Protein AF-B5X5G8-F1 (afdb_monomer)

InterPro domains:
  IPR010357 Thioredoxin domain-containing protein 17-like domain [PF06110] (9-99)
  IPR036249 Thioredoxin-like superfamily [SSF52833] (3-99)
  IPR045108 Thioredoxin domain-containing protein 17-like [PTHR12452] (6-99)

Radius of gyration: 13.27 Å; Cα contacts (8 Å, |Δi|>4): 166; chains: 1; bounding box: 35×26×32 Å

Nearest PDB structures (foldseek):
  1wou-assembly1_A  TM=9.644E-01  e=1.935E-13  Homo sapiens
  1v9w-assembly1_A  TM=9.413E-01  e=5.857E-13  Mus musculus
  7xq3-assembly1_D  TM=9.696E-01  e=2.737E-11  Oncomelania hupensis
  7xq3-assembly1_C  TM=9.605E-01  e=2.921E-11  Oncomelania hupensis
  1x5d-assembly1_A  TM=5.705E-01  e=1.392E-01  Homo sapiens

Organism: Salmo salar (NCBI:txid8030)

Solvent-accessible surface area (backbone atoms only — not comparable to full-atom values): 5738 Å² total; per-residue (Å²): 128,74,59,48,47,81,44,81,35,63,33,66,68,46,44,52,49,58,52,65,80,44,69,93,40,50,33,38,36,38,37,27,45,33,56,51,100,86,67,48,32,82,37,66,61,30,56,66,43,46,63,57,58,61,69,51,59,86,74,57,58,80,70,18,34,39,35,45,33,26,63,38,53,70,72,56,62,67,42,78,78,32,65,53,41,65,72,71,58,54,89,65,68,53,42,78,48,80,47,122

Sequence (100 aa):
MSHYEEVKVHGYDEFCKAVSERKGKDIFAYFSGDKDAQGMSWCPDCVEAEPVVRGEMSHLPEGSVFIYCQVGERPYWKDPNNKFKKTLKLSGVPTVLSFS

Structure (mmCIF, N/CA/C/O backbone):
data_AF-B5X5G8-F1
#
_entry.id   AF-B5X5G8-F1
#
loop_
_atom_site.group_PDB
_atom_site.id
_atom_site.type_symbol
_atom_site.label_atom_id
_atom_site.label_alt_id
_atom_site.label_comp_id
_atom_site.label_asym_id
_atom_site.label_entity_id
_atom_site.label_seq_id
_atom_site.pdbx_PDB_ins_code
_atom_site.Cartn_x
_atom_site.Cartn_y
_atom_site.Cartn_z
_atom_site.occupancy
_atom_site.B_iso_or_equiv
_atom_site.auth_seq_id
_atom_site.auth_comp_id
_atom_site.auth_asym_id
_atom_site.auth_atom_id
_atom_site.pdbx_PDB_model_num
ATOM 1 N N . MET A 1 1 ? -21.329 -10.015 6.693 1.00 55.91 1 MET A N 1
ATOM 2 C CA . MET A 1 1 ? -20.586 -8.781 6.353 1.00 55.91 1 MET A CA 1
ATOM 3 C C . MET A 1 1 ? -19.189 -8.959 6.921 1.00 55.91 1 MET A C 1
ATOM 5 O O . MET A 1 1 ? -19.090 -9.570 7.979 1.00 55.91 1 MET A O 1
ATOM 9 N N . SER A 1 2 ? -18.130 -8.569 6.211 1.00 73.25 2 SER A N 1
ATOM 10 C CA . SER A 1 2 ? -16.769 -8.640 6.762 1.00 73.25 2 SER A CA 1
ATOM 11 C C . SER A 1 2 ? -16.686 -7.779 8.029 1.00 73.25 2 SER A C 1
ATOM 13 O O . SER A 1 2 ? -17.320 -6.727 8.088 1.00 73.25 2 SER A O 1
ATOM 15 N N . HIS A 1 3 ? -15.941 -8.228 9.044 1.00 93.75 3 HIS A N 1
ATOM 16 C CA . HIS A 1 3 ? -15.734 -7.459 10.282 1.00 93.75 3 HIS A CA 1
ATOM 17 C C . HIS A 1 3 ? -14.762 -6.283 10.076 1.00 93.75 3 HIS A C 1
ATOM 19 O O . HIS A 1 3 ? -14.618 -5.456 10.965 1.00 93.75 3 HIS A O 1
ATOM 25 N N . TYR A 1 4 ? -14.144 -6.185 8.896 1.00 96.31 4 TYR A N 1
ATOM 26 C CA . TYR A 1 4 ? -13.272 -5.098 8.465 1.00 96.31 4 TYR A CA 1
ATOM 27 C C . TYR A 1 4 ? -13.737 -4.515 7.117 1.00 96.31 4 TYR A C 1
ATOM 29 O O . TYR A 1 4 ? -14.466 -5.154 6.346 1.00 96.31 4 TYR A O 1
ATOM 37 N N . GLU A 1 5 ? -13.278 -3.302 6.819 1.00 97.12 5 GLU A N 1
ATOM 38 C CA . GLU A 1 5 ? -13.435 -2.617 5.531 1.00 97.12 5 GLU A CA 1
ATOM 39 C C . GLU A 1 5 ? -12.191 -2.841 4.649 1.00 97.12 5 GLU A C 1
ATOM 41 O O . GLU A 1 5 ? -11.082 -2.552 5.091 1.00 97.12 5 GLU A O 1
ATOM 46 N N . GLU A 1 6 ? -12.337 -3.316 3.405 1.00 97.69 6 GLU A N 1
ATOM 47 C CA . GLU A 1 6 ? -11.227 -3.374 2.430 1.00 97.69 6 GLU A CA 1
ATOM 48 C C . GLU A 1 6 ? -11.269 -2.172 1.481 1.00 97.69 6 GLU A C 1
ATOM 50 O O . GLU A 1 6 ? -12.304 -1.871 0.886 1.00 97.69 6 GLU A O 1
ATOM 55 N N . VAL A 1 7 ? -10.119 -1.529 1.281 1.00 98.31 7 VAL A N 1
ATOM 56 C CA . VAL A 1 7 ? -9.944 -0.398 0.364 1.00 98.31 7 VAL A CA 1
ATOM 57 C C . VAL A 1 7 ? -8.783 -0.697 -0.569 1.00 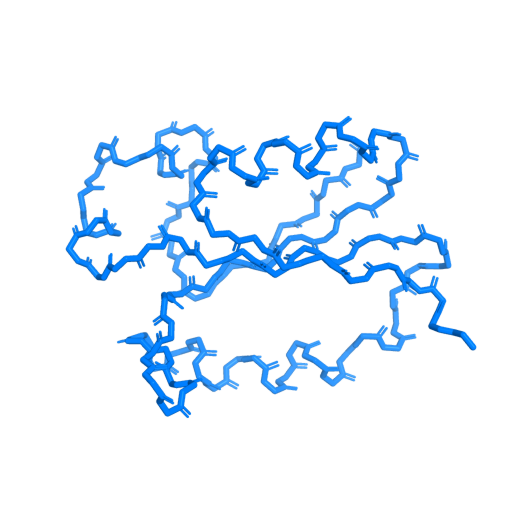98.31 7 VAL A C 1
ATOM 59 O O . VAL A 1 7 ? -7.695 -1.041 -0.119 1.00 98.31 7 VAL A O 1
ATOM 62 N N . LYS A 1 8 ? -8.990 -0.542 -1.875 1.00 98.44 8 LYS A N 1
ATOM 63 C CA . LYS A 1 8 ? -7.935 -0.696 -2.882 1.00 98.44 8 LYS A CA 1
ATOM 64 C C . LYS A 1 8 ? -7.578 0.676 -3.432 1.00 98.44 8 LYS A C 1
ATOM 66 O O . LYS A 1 8 ? -8.477 1.416 -3.820 1.00 98.44 8 LYS A O 1
ATOM 71 N N . VAL A 1 9 ? -6.291 0.999 -3.451 1.00 98.62 9 VAL A N 1
ATOM 72 C CA . VAL A 1 9 ? -5.766 2.290 -3.919 1.00 98.62 9 VAL A CA 1
ATOM 73 C C . VAL A 1 9 ? -4.531 2.092 -4.787 1.00 98.62 9 VAL A C 1
ATOM 75 O O . VAL A 1 9 ? -3.824 1.084 -4.666 1.00 98.62 9 VAL A O 1
ATOM 78 N N . HIS A 1 10 ? -4.254 3.070 -5.644 1.00 98.50 10 HIS A N 1
ATOM 79 C CA . HIS A 1 10 ? -3.067 3.109 -6.489 1.00 98.50 10 HIS A CA 1
ATOM 80 C C . HIS A 1 10 ? -2.307 4.422 -6.304 1.00 98.50 10 HIS A C 1
ATOM 82 O O . HIS A 1 10 ? -2.829 5.521 -6.479 1.00 98.50 10 HIS A O 1
ATOM 88 N N . GLY A 1 11 ? -1.034 4.306 -5.940 1.00 98.44 11 GLY A N 1
ATOM 89 C CA . GLY A 1 11 ? -0.163 5.449 -5.730 1.00 98.44 11 GLY A CA 1
ATOM 90 C C . GLY A 1 11 ? -0.378 6.178 -4.400 1.00 98.44 11 GLY A C 1
ATOM 91 O O . GLY A 1 11 ? -1.272 5.909 -3.597 1.00 98.44 11 GLY A O 1
ATOM 92 N N . TYR A 1 12 ? 0.540 7.105 -4.141 1.00 98.38 12 TYR A N 1
ATOM 93 C CA . TYR A 1 12 ? 0.695 7.729 -2.829 1.00 98.38 12 TYR A CA 1
ATOM 94 C C . TYR A 1 12 ? -0.472 8.648 -2.450 1.00 98.38 12 TYR A C 1
ATOM 96 O O . TYR A 1 12 ? -0.891 8.683 -1.295 1.00 98.38 12 TYR A O 1
ATOM 104 N N . ASP A 1 13 ? -0.996 9.402 -3.416 1.00 98.31 13 ASP A N 1
ATOM 105 C CA . ASP A 1 13 ? -2.013 10.416 -3.137 1.00 98.31 13 ASP A CA 1
ATOM 106 C C . ASP A 1 13 ? -3.371 9.763 -2.813 1.00 98.31 13 ASP A C 1
ATOM 108 O O . ASP A 1 13 ? -4.039 10.174 -1.861 1.00 98.31 13 ASP A O 1
ATOM 112 N N . GLU A 1 14 ? -3.738 8.684 -3.518 1.00 98.69 14 GLU A N 1
ATOM 113 C CA . GLU A 1 14 ? -4.920 7.880 -3.182 1.00 98.69 14 GLU A CA 1
ATOM 114 C C . GLU A 1 14 ? -4.773 7.191 -1.825 1.00 98.69 14 GLU A C 1
ATOM 116 O O . GLU A 1 14 ? -5.716 7.189 -1.033 1.00 98.69 14 GLU A O 1
ATOM 121 N N . PHE A 1 15 ? -3.579 6.672 -1.516 1.00 98.56 15 PHE A N 1
ATOM 122 C CA . PHE A 1 15 ? -3.280 6.118 -0.199 1.00 98.56 15 PHE A CA 1
ATOM 123 C C . PHE A 1 15 ? -3.496 7.148 0.919 1.00 98.56 15 PHE A C 1
ATOM 125 O O . PHE A 1 15 ? -4.227 6.881 1.874 1.00 98.56 15 PHE A O 1
ATOM 132 N N . CYS A 1 16 ? -2.924 8.349 0.792 1.00 97.88 16 CYS A N 1
ATOM 133 C CA . CYS A 1 16 ? -3.105 9.409 1.783 1.00 97.88 16 CYS A CA 1
ATOM 134 C C . CYS A 1 16 ? -4.573 9.809 1.944 1.00 97.88 16 CYS A C 1
ATOM 136 O O . CYS A 1 16 ? -5.033 10.009 3.071 1.00 97.88 16 CYS A O 1
ATOM 138 N N . LYS A 1 17 ? -5.319 9.895 0.838 1.00 98.44 17 LYS A N 1
ATOM 139 C CA . LYS A 1 17 ? -6.756 10.168 0.874 1.00 98.44 17 LYS A CA 1
ATOM 140 C C . LYS A 1 17 ? -7.502 9.070 1.634 1.00 98.44 17 LYS A C 1
ATOM 142 O O . LYS A 1 17 ? -8.225 9.392 2.577 1.00 98.44 17 LYS A O 1
ATOM 147 N N . ALA A 1 18 ? -7.258 7.801 1.309 1.00 98.25 18 ALA A N 1
ATOM 148 C CA . ALA A 1 18 ? -7.917 6.668 1.952 1.00 98.25 18 ALA A CA 1
ATOM 149 C C . ALA A 1 18 ? -7.666 6.613 3.465 1.00 98.25 18 ALA A C 1
ATOM 151 O O . ALA A 1 18 ? -8.606 6.372 4.224 1.00 98.25 18 ALA A O 1
ATOM 152 N N . VAL A 1 19 ? -6.434 6.902 3.900 1.00 97.50 19 VAL A N 1
ATOM 153 C CA . VAL A 1 19 ? -6.090 7.040 5.324 1.00 97.50 19 VAL A CA 1
ATOM 154 C C . VAL A 1 19 ? -6.832 8.221 5.956 1.00 97.50 19 VAL A C 1
ATOM 156 O O . VAL A 1 19 ? -7.424 8.086 7.024 1.00 97.50 19 VAL A O 1
ATOM 159 N N . SER A 1 20 ? -6.848 9.385 5.299 1.00 97.06 20 SER A N 1
ATOM 160 C CA . SER A 1 20 ? -7.467 10.600 5.849 1.00 97.06 20 SER A CA 1
ATOM 161 C C . SER A 1 20 ? -8.983 10.495 6.049 1.00 97.06 20 SER A C 1
ATOM 163 O O . SER A 1 20 ? -9.506 11.041 7.019 1.00 97.06 20 SER A O 1
ATOM 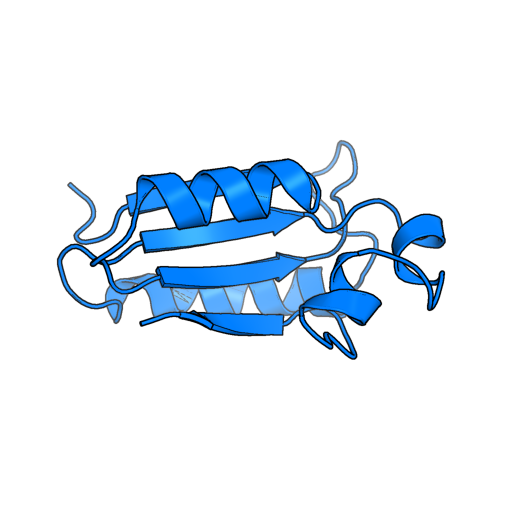165 N N . GLU A 1 21 ? -9.676 9.766 5.174 1.00 97.88 21 GLU A N 1
ATOM 166 C CA . GLU A 1 21 ? -11.125 9.528 5.242 1.00 97.88 21 GLU A CA 1
ATOM 167 C C . GLU A 1 21 ? -11.517 8.551 6.360 1.00 97.88 21 GLU A C 1
ATOM 169 O O . GLU A 1 21 ? -12.693 8.424 6.690 1.00 97.88 21 GLU A O 1
ATOM 174 N N . ARG A 1 22 ? -10.537 7.852 6.943 1.00 96.94 22 ARG A N 1
ATOM 175 C CA . ARG A 1 22 ? -10.729 6.775 7.925 1.00 96.94 22 ARG A CA 1
ATOM 176 C C . ARG A 1 22 ? -10.017 7.059 9.243 1.00 96.94 22 ARG A C 1
ATOM 178 O O . ARG A 1 22 ? -9.725 6.142 10.006 1.00 96.94 22 ARG A O 1
ATOM 185 N N . LYS A 1 23 ? -9.746 8.338 9.520 1.00 93.50 23 LYS A N 1
ATOM 186 C CA . LYS A 1 23 ? -9.176 8.787 10.795 1.00 93.50 23 LYS A CA 1
ATOM 187 C C . LYS A 1 23 ? -9.985 8.244 11.975 1.00 93.50 23 LYS A C 1
ATOM 189 O O . LYS A 1 23 ? -11.210 8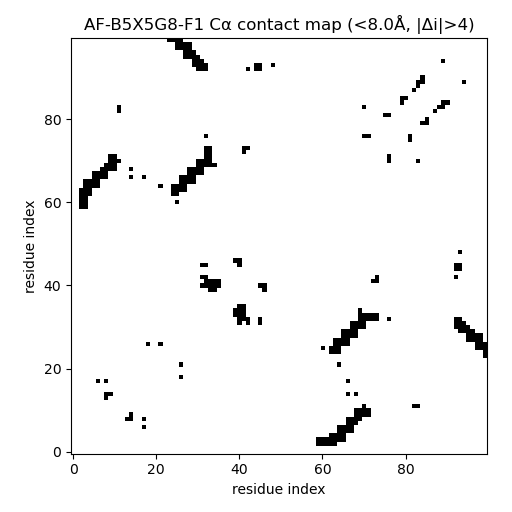.330 11.978 1.00 93.50 23 LYS A O 1
ATOM 194 N N . GLY A 1 24 ? -9.277 7.741 12.983 1.00 94.12 24 GLY A N 1
ATOM 195 C CA . GLY A 1 24 ? -9.872 7.168 14.191 1.00 94.12 24 GLY A CA 1
ATOM 196 C C . GLY A 1 24 ? -10.254 5.690 14.079 1.00 94.12 24 GLY A C 1
ATOM 197 O O . GLY A 1 24 ? -10.786 5.150 15.042 1.00 94.12 24 GLY A O 1
ATOM 198 N N . LYS A 1 25 ? -9.995 5.038 12.938 1.00 96.12 25 LYS A N 1
ATOM 199 C CA . LYS A 1 25 ? -10.037 3.576 12.808 1.00 96.12 25 LYS A CA 1
ATOM 200 C C . LYS A 1 25 ? -8.622 3.003 12.868 1.00 96.12 25 LYS A C 1
ATOM 202 O O . LYS A 1 25 ? -7.687 3.657 12.412 1.00 96.12 25 LYS A O 1
ATOM 207 N N . ASP A 1 26 ? -8.497 1.755 13.310 1.00 97.00 26 ASP A N 1
ATOM 208 C CA . ASP A 1 26 ? -7.279 0.971 13.102 1.00 97.00 26 ASP A CA 1
ATOM 209 C C . ASP A 1 26 ? -7.125 0.667 11.608 1.00 97.00 26 ASP A C 1
ATOM 211 O O . ASP A 1 26 ? -8.006 0.056 10.992 1.00 97.00 26 ASP A O 1
ATOM 215 N N . ILE A 1 27 ? -6.021 1.106 11.007 1.00 98.19 27 ILE A N 1
ATOM 216 C CA . ILE A 1 27 ? -5.752 0.931 9.578 1.00 98.19 27 ILE A CA 1
ATOM 217 C C . ILE A 1 27 ? -4.522 0.045 9.399 1.00 98.19 27 ILE A C 1
ATOM 219 O O . ILE A 1 27 ? -3.432 0.367 9.857 1.00 98.19 27 ILE A O 1
ATOM 223 N N . PHE A 1 28 ? -4.668 -1.026 8.630 1.00 98.19 28 PHE A N 1
ATOM 224 C CA . PHE A 1 28 ? -3.583 -1.897 8.194 1.00 98.19 28 PHE A CA 1
ATOM 225 C C . PHE A 1 28 ? -3.375 -1.699 6.696 1.00 98.19 28 PHE A C 1
ATOM 227 O O . PHE A 1 28 ? -4.249 -2.022 5.896 1.00 98.19 28 PHE A O 1
ATOM 234 N N . ALA A 1 29 ? -2.237 -1.144 6.292 1.00 98.31 29 ALA A N 1
ATOM 235 C CA . ALA A 1 29 ? -1.917 -0.914 4.890 1.00 98.31 29 ALA A CA 1
ATOM 236 C C . ALA A 1 29 ? -0.905 -1.940 4.384 1.00 98.31 29 ALA A C 1
ATOM 238 O O . ALA A 1 29 ? 0.201 -2.028 4.914 1.00 98.31 29 ALA A O 1
ATOM 239 N N . TYR A 1 30 ? -1.264 -2.670 3.332 1.00 98.69 30 TYR A N 1
ATOM 240 C CA . TYR A 1 30 ? -0.374 -3.551 2.588 1.00 98.69 30 TYR A CA 1
ATOM 241 C C . TYR A 1 30 ? 0.099 -2.853 1.314 1.00 98.69 30 TYR A C 1
ATOM 243 O O . TYR A 1 30 ? -0.703 -2.539 0.435 1.00 98.69 30 TYR A O 1
ATOM 251 N N . PHE A 1 31 ? 1.403 -2.618 1.211 1.00 98.75 31 PHE A N 1
ATOM 252 C CA . PHE A 1 31 ? 2.045 -2.027 0.043 1.00 98.75 31 PHE A CA 1
ATOM 253 C C . PHE A 1 31 ? 2.611 -3.128 -0.850 1.00 98.75 31 PHE A C 1
ATOM 255 O O . PHE A 1 31 ? 3.466 -3.900 -0.414 1.00 98.75 31 PHE A O 1
ATOM 262 N N . SER A 1 32 ? 2.159 -3.168 -2.101 1.00 98.81 32 SER A N 1
ATOM 263 C CA . SER A 1 32 ? 2.577 -4.129 -3.124 1.00 98.81 32 SER A CA 1
ATOM 264 C C . SER A 1 32 ? 3.034 -3.410 -4.388 1.00 98.81 32 SER A C 1
ATOM 266 O O . SER A 1 32 ? 2.595 -2.296 -4.670 1.00 98.81 32 SER A O 1
ATOM 268 N N . GLY A 1 33 ? 3.881 -4.064 -5.184 1.00 98.62 33 GLY A N 1
ATOM 269 C CA . GLY A 1 33 ? 4.099 -3.657 -6.570 1.00 98.62 33 GLY A CA 1
ATOM 270 C C . GLY A 1 33 ? 2.811 -3.737 -7.396 1.00 98.62 33 GLY A C 1
ATOM 271 O O . GLY A 1 33 ? 1.932 -4.553 -7.100 1.00 98.62 33 GLY A O 1
ATOM 272 N N . ASP A 1 34 ? 2.717 -2.888 -8.421 1.00 98.44 34 ASP A N 1
ATOM 273 C CA . ASP A 1 34 ? 1.641 -2.928 -9.413 1.00 98.44 34 ASP A CA 1
ATOM 274 C C . ASP A 1 34 ? 1.497 -4.304 -10.058 1.00 98.44 34 ASP A C 1
ATOM 276 O O . ASP A 1 34 ? 2.488 -4.973 -10.377 1.00 98.44 34 ASP A O 1
ATOM 280 N N . LYS A 1 35 ? 0.237 -4.673 -10.281 1.00 97.75 35 LYS A N 1
ATOM 281 C CA . LYS A 1 35 ? -0.176 -5.875 -10.990 1.00 97.75 35 LYS A CA 1
ATOM 282 C C . LYS A 1 35 ? -0.297 -5.624 -12.487 1.00 97.75 35 LYS A C 1
ATOM 284 O O . LYS A 1 35 ? -0.795 -4.586 -12.914 1.00 97.75 35 LYS A O 1
ATOM 289 N N . ASP A 1 36 ? 0.122 -6.606 -13.274 1.00 94.81 36 ASP A N 1
ATOM 290 C CA . ASP A 1 36 ? -0.156 -6.664 -14.706 1.00 94.81 36 ASP A CA 1
ATOM 291 C C . ASP A 1 36 ? -1.625 -7.042 -14.997 1.00 94.81 36 ASP A C 1
ATOM 293 O O . ASP A 1 36 ? -2.456 -7.201 -14.096 1.00 94.81 36 ASP A O 1
ATOM 297 N N 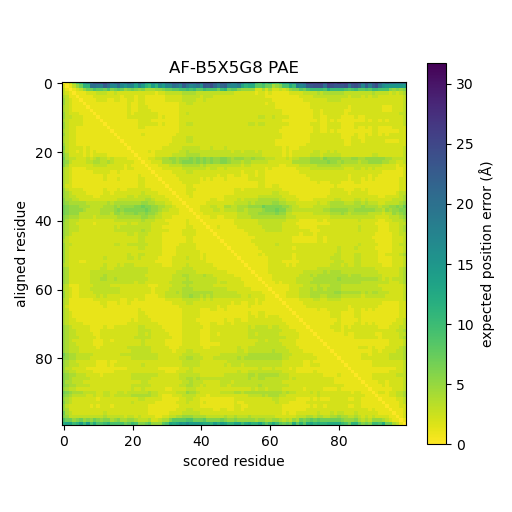. ALA A 1 37 ? -1.959 -7.205 -16.280 1.00 94.56 37 ALA A N 1
ATOM 298 C CA . ALA A 1 37 ? -3.302 -7.590 -16.719 1.00 94.56 37 ALA A CA 1
ATOM 299 C C . ALA A 1 37 ? -3.730 -8.991 -16.234 1.00 94.56 37 ALA A C 1
ATOM 301 O O . ALA A 1 37 ? -4.920 -9.302 -16.216 1.00 94.56 37 ALA A O 1
ATOM 302 N N . GLN A 1 38 ? -2.774 -9.832 -15.840 1.00 93.81 38 GLN A N 1
ATOM 303 C CA . GLN A 1 38 ? -2.971 -11.167 -15.293 1.00 93.81 38 GLN A CA 1
ATOM 304 C C . GLN A 1 38 ? -3.113 -11.139 -13.763 1.00 93.81 38 GLN A C 1
ATOM 306 O O . GLN A 1 38 ? -3.351 -12.177 -13.148 1.00 93.81 38 GLN A O 1
ATOM 311 N N . GLY A 1 39 ? -3.008 -9.961 -13.140 1.00 94.50 39 GLY A N 1
ATOM 312 C CA . GLY A 1 39 ? -3.105 -9.796 -11.695 1.00 94.50 39 GLY A CA 1
ATOM 313 C C . GLY A 1 39 ? -1.807 -10.119 -10.951 1.00 94.50 39 GLY A C 1
ATOM 314 O O . GLY A 1 39 ? -1.837 -10.255 -9.725 1.00 94.50 39 GLY A O 1
ATOM 315 N N . MET A 1 40 ? -0.680 -10.233 -11.658 1.00 96.25 40 MET A N 1
ATOM 316 C CA . MET A 1 40 ? 0.615 -10.590 -11.087 1.00 96.25 40 MET A CA 1
ATOM 317 C C . MET A 1 40 ? 1.445 -9.340 -10.825 1.00 96.25 40 MET A C 1
ATOM 319 O O . MET A 1 40 ? 1.666 -8.519 -11.712 1.00 96.25 40 MET A O 1
ATOM 323 N N . SER A 1 41 ? 1.917 -9.192 -9.588 1.00 97.81 41 SER A N 1
ATOM 324 C CA . SER A 1 41 ? 2.818 -8.099 -9.224 1.00 97.81 41 SER A CA 1
ATOM 325 C C . SER A 1 41 ? 4.184 -8.279 -9.892 1.00 97.81 41 SER A C 1
ATOM 327 O O . SER A 1 41 ? 4.727 -9.384 -9.923 1.00 97.81 41 SER A O 1
ATOM 329 N N . TRP A 1 42 ? 4.807 -7.180 -10.333 1.00 98.25 42 TRP A N 1
ATOM 330 C CA . TRP A 1 42 ? 6.192 -7.201 -10.837 1.00 98.25 42 TRP A CA 1
ATOM 331 C C . TRP A 1 42 ? 7.228 -7.626 -9.778 1.00 98.25 42 TRP A C 1
ATOM 333 O O . TRP A 1 42 ? 8.386 -7.901 -10.110 1.00 98.25 42 TRP A O 1
ATOM 343 N N . CYS A 1 43 ? 6.844 -7.621 -8.499 1.00 98.00 43 CYS A N 1
ATOM 344 C CA . CYS A 1 43 ? 7.635 -8.096 -7.370 1.00 98.00 43 CYS A CA 1
ATOM 345 C C . CYS A 1 43 ? 7.229 -9.539 -7.005 1.00 98.00 43 CYS A C 1
ATOM 347 O O . CYS A 1 43 ? 6.100 -9.716 -6.538 1.00 98.00 43 CYS A O 1
ATOM 349 N N . PRO A 1 44 ? 8.129 -10.536 -7.154 1.00 97.94 44 PRO A N 1
ATOM 350 C CA . PRO A 1 44 ? 7.855 -11.933 -6.799 1.00 97.94 44 PRO A CA 1
ATOM 351 C C . PRO A 1 44 ? 7.459 -12.118 -5.331 1.00 97.94 44 PRO A C 1
ATOM 353 O O . PRO A 1 44 ? 6.488 -12.805 -5.043 1.00 97.94 44 PRO A O 1
ATOM 356 N N . ASP A 1 45 ? 8.128 -11.425 -4.409 1.00 98.38 45 ASP A N 1
ATOM 357 C CA . ASP A 1 45 ? 7.812 -11.521 -2.980 1.00 98.38 45 ASP A CA 1
ATOM 358 C C . ASP A 1 45 ? 6.390 -11.027 -2.679 1.00 98.38 45 ASP A C 1
ATOM 360 O O . ASP A 1 45 ? 5.719 -11.572 -1.811 1.00 98.38 45 ASP A O 1
ATOM 364 N N . CYS A 1 46 ? 5.884 -10.030 -3.418 1.00 98.44 46 CYS A N 1
ATOM 365 C CA . CYS A 1 46 ? 4.494 -9.583 -3.274 1.00 98.44 46 CYS A CA 1
ATOM 366 C C . CYS A 1 46 ? 3.490 -10.635 -3.773 1.00 98.44 46 CYS A C 1
ATOM 368 O O . CYS A 1 46 ? 2.395 -10.720 -3.221 1.00 98.44 46 CYS A O 1
ATOM 370 N N . VAL A 1 47 ? 3.847 -11.409 -4.807 1.00 98.31 47 VAL A N 1
ATOM 371 C CA . VAL A 1 47 ? 3.018 -12.510 -5.329 1.00 98.31 47 VAL A CA 1
ATOM 372 C C . VAL A 1 47 ? 2.904 -13.619 -4.286 1.00 98.31 47 VAL A C 1
ATOM 374 O O . VAL A 1 47 ? 1.798 -14.069 -4.007 1.00 98.31 47 VAL A O 1
ATOM 377 N N . GLU A 1 48 ? 4.024 -14.010 -3.678 1.00 98.38 48 GLU A N 1
ATOM 378 C CA . GLU A 1 48 ? 4.062 -15.060 -2.651 1.00 98.38 48 GLU A CA 1
ATOM 379 C C . GLU A 1 48 ? 3.446 -14.606 -1.317 1.00 98.38 48 GLU A C 1
ATOM 381 O O . GLU A 1 48 ? 2.769 -15.380 -0.640 1.00 98.38 48 GLU A O 1
ATOM 386 N N . ALA A 1 49 ? 3.638 -13.342 -0.927 1.00 98.19 49 ALA A N 1
ATOM 387 C CA . ALA A 1 49 ? 3.156 -12.831 0.355 1.00 98.19 49 ALA A CA 1
ATOM 388 C C . ALA A 1 49 ? 1.655 -12.514 0.371 1.00 98.19 49 ALA A C 1
ATOM 390 O O . ALA A 1 49 ? 1.025 -12.627 1.423 1.00 98.19 49 ALA A O 1
ATOM 391 N N . GLU A 1 50 ? 1.056 -12.105 -0.755 1.00 97.69 50 GLU A N 1
ATOM 392 C CA . GLU A 1 50 ? -0.353 -11.690 -0.771 1.00 97.69 50 GLU A CA 1
ATOM 393 C C . GLU A 1 50 ? -1.321 -12.800 -0.309 1.00 97.69 50 GLU A C 1
ATOM 395 O O . GLU A 1 50 ? -2.183 -12.494 0.518 1.00 97.69 50 GLU A O 1
ATOM 400 N N . PRO A 1 51 ? -1.201 -14.071 -0.744 1.00 97.94 51 PRO A N 1
ATOM 401 C CA . PRO A 1 51 ? -2.022 -15.162 -0.220 1.00 97.94 51 PRO A CA 1
ATOM 402 C C . PRO A 1 51 ? -1.876 -15.361 1.292 1.00 97.94 51 PRO A C 1
ATOM 404 O O . PRO A 1 51 ? -2.873 -15.614 1.963 1.00 97.94 51 PRO A O 1
ATOM 407 N N . VAL A 1 52 ? -0.661 -15.202 1.832 1.00 98.31 52 VAL A N 1
ATOM 408 C CA . VAL A 1 52 ? -0.391 -15.329 3.274 1.00 98.31 52 VAL A CA 1
ATOM 409 C C . VAL A 1 52 ? -1.089 -14.209 4.042 1.00 98.31 52 VAL A C 1
ATOM 411 O O . VAL A 1 52 ? -1.866 -14.486 4.947 1.00 98.31 52 VAL A O 1
ATOM 414 N N . VAL A 1 53 ? -0.901 -12.948 3.633 1.00 97.56 53 VAL A N 1
ATOM 415 C CA . VAL A 1 53 ? -1.572 -11.795 4.263 1.00 97.56 53 VAL A CA 1
ATOM 416 C C . VAL A 1 53 ? -3.092 -11.938 4.183 1.00 97.56 53 VAL A C 1
ATOM 418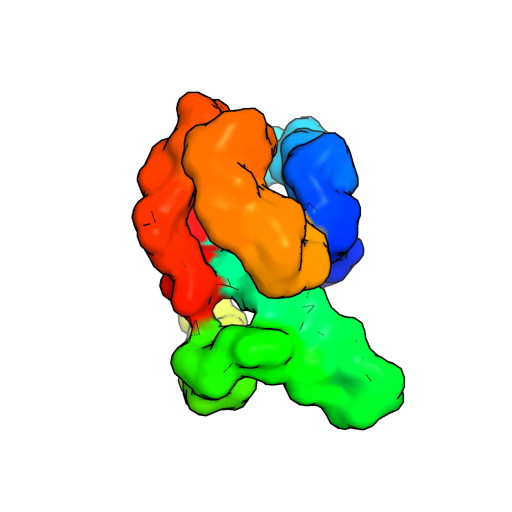 O O . VAL A 1 53 ? -3.786 -11.712 5.170 1.00 97.56 53 VAL A O 1
ATOM 421 N N . ARG A 1 54 ? -3.622 -12.359 3.027 1.00 96.56 54 ARG A N 1
ATOM 422 C CA . ARG A 1 54 ? -5.064 -12.575 2.847 1.00 96.56 54 ARG A CA 1
ATOM 423 C C . ARG A 1 54 ? -5.610 -13.720 3.705 1.00 96.56 54 ARG A C 1
ATOM 425 O O . ARG A 1 54 ? -6.773 -13.656 4.098 1.00 96.56 54 ARG A O 1
ATOM 432 N N . GLY A 1 55 ? -4.795 -14.729 4.010 1.00 97.00 55 GLY A N 1
ATOM 433 C CA . GLY A 1 55 ? -5.147 -15.820 4.920 1.00 97.00 55 GLY A CA 1
ATOM 434 C C . GLY A 1 55 ? -5.366 -15.362 6.364 1.00 97.00 55 GLY A C 1
ATOM 435 O O . GLY A 1 55 ? -6.180 -15.947 7.069 1.00 97.00 55 GLY A O 1
ATOM 436 N N . GLU A 1 56 ? -4.721 -14.267 6.773 1.00 96.00 56 GLU A N 1
ATOM 437 C CA . GLU A 1 56 ? -4.770 -13.751 8.148 1.00 96.00 56 GLU A CA 1
ATOM 438 C C . GLU A 1 56 ? -5.852 -12.687 8.383 1.00 96.00 56 GLU A C 1
ATOM 440 O O . GLU A 1 56 ? -6.028 -12.199 9.499 1.00 96.00 56 GLU A O 1
ATOM 445 N N . MET A 1 57 ? -6.629 -12.340 7.355 1.00 95.25 57 MET A N 1
ATOM 446 C CA . MET A 1 57 ? -7.634 -11.269 7.414 1.00 95.25 57 MET A CA 1
ATOM 447 C C . MET A 1 57 ? -8.753 -11.527 8.430 1.00 95.25 57 MET A C 1
ATOM 449 O O . MET A 1 57 ? -9.425 -10.588 8.846 1.00 95.25 57 MET A O 1
ATOM 453 N N . SER A 1 58 ? -8.967 -12.783 8.841 1.00 94.56 58 SER A N 1
ATOM 454 C CA . SER A 1 58 ? -9.921 -13.142 9.898 1.00 94.56 58 SER A CA 1
ATOM 455 C C . SER A 1 58 ? -9.525 -12.636 11.286 1.00 94.56 58 SER A C 1
ATOM 457 O O . SER A 1 58 ? -10.378 -12.588 12.167 1.00 94.56 58 SER A O 1
ATOM 459 N N . HIS A 1 59 ? -8.248 -12.305 11.486 1.00 94.88 59 HIS A N 1
ATOM 460 C CA . HIS A 1 59 ? -7.690 -11.864 12.764 1.00 94.88 59 HIS A CA 1
ATOM 461 C C . HIS A 1 59 ? -7.677 -10.339 12.923 1.00 94.88 59 HIS A C 1
ATOM 463 O O . HIS A 1 59 ? -7.180 -9.836 13.932 1.00 94.88 59 HIS A O 1
ATOM 469 N N . LEU A 1 60 ? -8.187 -9.594 11.938 1.00 95.50 60 LEU A N 1
ATOM 470 C CA . LEU A 1 60 ? -8.255 -8.145 12.034 1.00 95.50 60 LEU A CA 1
ATOM 471 C C . LEU A 1 60 ? -9.247 -7.704 13.128 1.00 95.50 60 LEU A C 1
ATOM 473 O O . LEU A 1 60 ? -10.255 -8.374 13.363 1.00 95.50 60 LEU A O 1
ATOM 477 N N . PRO A 1 61 ? -8.986 -6.579 13.818 1.00 95.38 61 PRO A N 1
ATOM 478 C CA . PRO A 1 61 ? -9.932 -6.034 14.782 1.00 95.38 61 PRO A CA 1
ATOM 479 C C . PRO A 1 61 ? -11.281 -5.700 14.134 1.00 95.38 61 PRO A C 1
ATOM 481 O O . PRO A 1 61 ? -11.361 -5.280 12.979 1.00 95.38 61 PRO A O 1
ATOM 484 N N . GLU A 1 62 ? -12.365 -5.842 14.893 1.00 95.88 62 GLU A N 1
ATOM 485 C CA . GLU A 1 62 ? -13.688 -5.443 14.417 1.00 95.88 62 GLU A CA 1
ATOM 486 C C . GLU A 1 62 ? -13.734 -3.934 14.129 1.00 95.88 62 GLU A C 1
ATOM 488 O O . GLU A 1 62 ? -13.292 -3.108 14.926 1.00 95.88 62 GLU A O 1
ATOM 493 N N . GLY A 1 63 ? -14.268 -3.568 12.966 1.00 95.56 63 GLY A N 1
ATOM 494 C CA . GLY A 1 63 ? -14.351 -2.188 12.495 1.00 95.56 63 GLY A CA 1
ATOM 495 C C . GLY A 1 63 ? -13.053 -1.632 11.903 1.00 95.56 63 GLY A C 1
ATOM 496 O O . GLY A 1 63 ? -13.056 -0.476 11.463 1.00 95.56 63 GLY A O 1
ATOM 497 N N . SER A 1 64 ? -11.971 -2.420 11.847 1.00 97.31 64 SER A N 1
ATOM 498 C CA . SER A 1 64 ? -10.701 -1.987 11.260 1.00 97.31 64 SER A CA 1
ATOM 499 C C . SER A 1 64 ? -10.783 -1.834 9.738 1.00 97.31 64 SER A C 1
ATOM 501 O O . SER A 1 64 ? -11.737 -2.246 9.071 1.00 97.31 64 SER A O 1
ATOM 503 N N . VAL A 1 65 ? -9.736 -1.245 9.167 1.00 98.25 65 VAL A N 1
ATOM 504 C CA . VAL A 1 65 ? -9.595 -1.013 7.730 1.00 98.25 65 VAL A CA 1
ATOM 505 C C . VAL A 1 65 ? -8.357 -1.731 7.229 1.00 98.25 65 VAL A C 1
ATOM 507 O O . VAL A 1 65 ? -7.278 -1.582 7.794 1.00 98.25 65 VAL A O 1
ATOM 510 N N . PHE A 1 66 ? -8.489 -2.439 6.118 1.00 98.38 66 PHE A N 1
ATOM 511 C CA . PHE A 1 66 ? -7.366 -2.945 5.351 1.00 98.38 66 PHE A CA 1
ATOM 512 C C . PHE A 1 66 ? -7.230 -2.181 4.036 1.00 98.38 66 PHE A C 1
ATOM 514 O O . PHE A 1 66 ? -8.130 -2.207 3.197 1.00 98.38 66 PHE A O 1
ATOM 521 N N . ILE A 1 67 ? -6.102 -1.499 3.846 1.00 98.62 67 ILE A N 1
ATOM 522 C CA . ILE A 1 67 ? -5.788 -0.769 2.617 1.00 98.62 67 ILE A CA 1
ATOM 523 C C . ILE A 1 67 ? -4.794 -1.590 1.796 1.00 98.62 67 ILE A C 1
ATOM 525 O O . ILE A 1 67 ? -3.632 -1.725 2.167 1.00 98.62 67 ILE A O 1
ATOM 529 N N . TYR A 1 68 ? -5.225 -2.087 0.642 1.00 98.69 68 TYR A N 1
ATOM 530 C CA . TYR A 1 68 ? -4.345 -2.656 -0.371 1.00 98.69 68 TYR A CA 1
ATOM 531 C C . TYR A 1 68 ? -3.841 -1.534 -1.286 1.00 98.69 68 TYR A C 1
ATOM 533 O O . TYR A 1 68 ? -4.601 -0.988 -2.090 1.00 98.69 68 TYR A O 1
ATOM 541 N N . CYS A 1 69 ? -2.566 -1.178 -1.159 1.00 98.75 69 CYS A N 1
ATOM 542 C CA . CYS A 1 69 ? -1.937 -0.082 -1.882 1.00 98.75 69 CYS A CA 1
ATOM 543 C C . CYS A 1 69 ? -0.941 -0.608 -2.917 1.00 98.75 69 CYS A C 1
ATOM 545 O O . CYS A 1 69 ? 0.099 -1.173 -2.575 1.00 98.75 69 CYS A O 1
ATOM 547 N N . GLN A 1 70 ? -1.245 -0.383 -4.193 1.00 98.81 70 GLN A N 1
ATOM 548 C CA . GLN A 1 70 ? -0.291 -0.597 -5.276 1.00 98.81 70 GLN A CA 1
ATOM 549 C C . GLN A 1 70 ? 0.619 0.632 -5.392 1.00 98.81 70 GLN A C 1
ATOM 551 O O . GLN A 1 70 ? 0.140 1.751 -5.583 1.00 98.81 70 GLN A O 1
ATOM 556 N N . VAL A 1 71 ? 1.930 0.447 -5.218 1.00 98.56 71 VAL A N 1
ATOM 557 C CA . VAL A 1 71 ? 2.888 1.562 -5.085 1.00 98.56 71 VAL A CA 1
ATOM 558 C C . VAL A 1 71 ? 3.275 2.212 -6.412 1.00 98.56 71 VAL A C 1
ATOM 560 O O . VAL A 1 71 ? 3.987 3.215 -6.397 1.00 98.56 71 VAL A O 1
ATOM 563 N N . GLY A 1 72 ? 2.853 1.659 -7.545 1.00 98.31 72 GLY A N 1
ATOM 564 C CA . GLY A 1 72 ? 3.304 2.040 -8.874 1.00 98.31 72 GLY A CA 1
ATOM 565 C C . GLY A 1 72 ? 4.188 0.976 -9.533 1.00 98.31 72 GLY A C 1
ATOM 566 O O . GLY A 1 72 ? 4.558 -0.062 -8.961 1.00 98.31 72 GLY A O 1
ATOM 567 N N . GLU A 1 73 ? 4.565 1.269 -10.773 1.00 98.12 73 GLU A N 1
ATOM 568 C CA . GLU A 1 73 ? 5.443 0.419 -11.564 1.00 98.12 73 GLU A CA 1
ATOM 569 C C . GLU A 1 73 ? 6.855 0.312 -10.961 1.00 98.12 73 GLU A C 1
ATOM 571 O O . GLU A 1 73 ? 7.350 1.188 -10.241 1.00 98.12 73 GLU A O 1
ATOM 576 N N . ARG A 1 74 ? 7.571 -0.755 -11.329 1.00 97.88 74 ARG A N 1
ATOM 577 C CA . ARG A 1 74 ? 8.938 -1.022 -10.856 1.00 97.88 74 ARG A CA 1
ATOM 578 C C . ARG A 1 74 ? 9.918 0.153 -11.043 1.00 97.88 74 ARG A C 1
ATOM 580 O 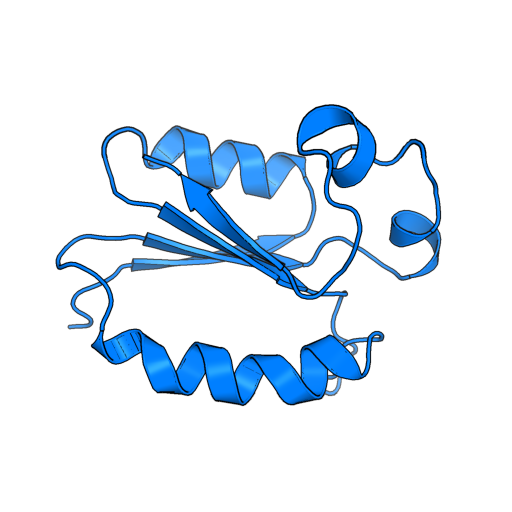O . ARG A 1 74 ? 10.723 0.364 -10.130 1.00 97.88 74 ARG A O 1
ATOM 587 N N . PRO A 1 75 ? 9.921 0.912 -12.162 1.00 98.31 75 PRO A N 1
ATOM 588 C CA . PRO A 1 75 ? 10.802 2.072 -12.313 1.00 98.31 75 PRO A CA 1
ATOM 589 C C . PRO A 1 75 ? 10.524 3.168 -11.279 1.00 98.31 75 PRO A C 1
ATOM 591 O O . PRO A 1 75 ? 11.465 3.662 -10.660 1.00 98.31 75 PRO A O 1
ATOM 594 N N . TYR A 1 76 ? 9.248 3.478 -11.025 1.00 98.31 76 TYR A N 1
ATOM 595 C CA . TYR A 1 76 ? 8.845 4.430 -9.987 1.00 98.31 76 TYR A CA 1
ATOM 596 C C . TYR A 1 76 ? 9.290 3.957 -8.599 1.00 98.31 76 TYR A C 1
ATOM 598 O O . TYR A 1 76 ? 9.882 4.719 -7.832 1.00 98.31 76 TYR A O 1
ATOM 606 N N . TRP A 1 77 ? 9.089 2.672 -8.285 1.00 98.31 77 TRP A N 1
ATOM 607 C CA . TRP A 1 77 ? 9.530 2.126 -7.004 1.00 98.31 77 TRP A CA 1
ATOM 608 C C . TRP A 1 77 ? 11.049 2.219 -6.817 1.00 98.31 77 TRP A C 1
ATOM 610 O O . TRP A 1 77 ? 11.519 2.508 -5.716 1.00 98.31 77 TRP A O 1
ATOM 620 N N . LYS A 1 78 ? 11.845 1.994 -7.869 1.00 97.69 78 LYS A N 1
ATOM 621 C CA . LYS A 1 78 ? 13.313 2.075 -7.790 1.00 97.69 78 LYS A CA 1
ATOM 622 C C . LYS A 1 78 ? 13.820 3.482 -7.478 1.00 97.69 78 LYS A C 1
ATOM 624 O O . LYS A 1 78 ? 14.836 3.579 -6.792 1.00 97.69 78 LYS A O 1
ATOM 629 N N . ASP A 1 79 ? 13.118 4.533 -7.898 1.00 98.19 79 ASP A N 1
ATOM 630 C CA . ASP A 1 79 ? 13.508 5.916 -7.611 1.00 98.19 79 ASP A CA 1
ATOM 631 C C . ASP A 1 79 ? 13.567 6.175 -6.088 1.00 98.19 79 ASP A C 1
ATOM 633 O O . ASP A 1 79 ? 12.543 6.063 -5.406 1.00 98.19 79 ASP A O 1
ATOM 637 N N . PRO A 1 80 ? 14.734 6.526 -5.510 1.00 97.31 80 PRO A N 1
ATOM 638 C CA . PRO A 1 80 ? 14.844 6.858 -4.087 1.00 97.31 80 PRO A CA 1
ATOM 639 C C . PRO A 1 80 ? 14.071 8.128 -3.690 1.00 97.31 80 PRO A C 1
ATOM 641 O O . PRO A 1 80 ? 13.894 8.386 -2.498 1.00 97.31 80 PRO A O 1
ATOM 644 N N . ASN A 1 81 ? 13.625 8.933 -4.657 1.00 97.44 81 ASN A N 1
ATOM 645 C CA . ASN A 1 81 ? 12.861 10.155 -4.436 1.00 97.44 81 ASN A CA 1
ATOM 646 C C . ASN A 1 81 ? 11.345 9.974 -4.516 1.00 97.44 81 ASN A C 1
ATOM 648 O O . ASN A 1 81 ? 10.620 10.949 -4.309 1.00 97.44 81 ASN A O 1
ATOM 652 N N . ASN A 1 82 ? 10.849 8.753 -4.742 1.00 98.06 82 ASN A N 1
ATOM 653 C CA . ASN A 1 82 ? 9.413 8.519 -4.735 1.00 98.06 82 ASN A CA 1
ATOM 654 C C . ASN A 1 82 ? 8.782 8.842 -3.364 1.00 98.06 82 ASN A C 1
ATOM 656 O O . ASN A 1 82 ? 9.429 8.774 -2.310 1.00 98.06 82 ASN A O 1
ATOM 660 N N . LYS A 1 83 ? 7.495 9.210 -3.379 1.00 98.19 83 LYS A N 1
ATOM 661 C CA . LYS A 1 83 ? 6.793 9.735 -2.197 1.00 98.19 83 LYS A CA 1
ATOM 662 C C . LYS A 1 83 ? 6.715 8.706 -1.060 1.00 98.19 83 LYS A C 1
ATOM 664 O O . LYS A 1 83 ? 6.875 9.077 0.101 1.00 98.19 83 LYS A O 1
ATOM 669 N N . PHE A 1 84 ? 6.555 7.418 -1.376 1.00 98.31 84 PHE A N 1
ATOM 670 C CA . PHE A 1 84 ? 6.523 6.350 -0.371 1.00 98.31 84 PHE A CA 1
ATOM 671 C C . PHE A 1 84 ? 7.845 6.252 0.403 1.00 98.31 84 PHE A C 1
ATOM 673 O O . PHE A 1 84 ? 7.845 6.260 1.633 1.00 98.31 84 PHE A O 1
ATOM 680 N N . LYS A 1 85 ? 8.987 6.237 -0.292 1.00 98.06 85 LYS A N 1
ATOM 681 C CA .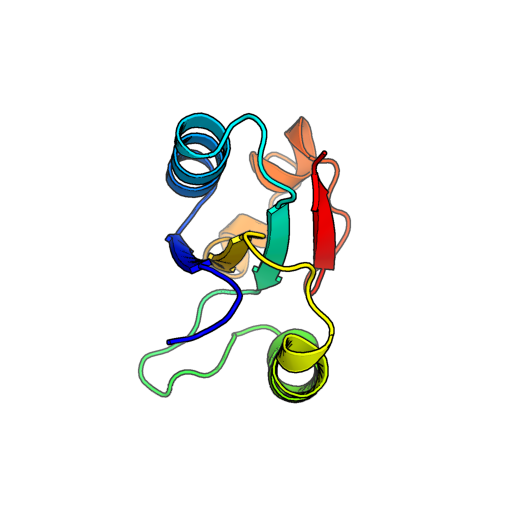 LYS A 1 85 ? 10.314 6.176 0.341 1.00 98.06 85 LYS A CA 1
ATOM 682 C C . LYS A 1 85 ? 10.659 7.456 1.095 1.00 98.06 85 LYS A C 1
ATOM 684 O O . LYS A 1 85 ? 11.226 7.405 2.186 1.00 98.06 85 LYS A O 1
ATOM 689 N N . LYS A 1 86 ? 10.325 8.624 0.540 1.00 97.88 86 LYS A N 1
ATOM 690 C CA . LYS A 1 86 ? 10.651 9.912 1.170 1.00 97.88 86 LYS A CA 1
ATOM 691 C C . LYS A 1 86 ? 9.809 10.189 2.407 1.00 97.88 86 LYS A C 1
ATOM 693 O O . LYS A 1 86 ? 10.380 10.644 3.401 1.00 97.88 86 LYS A O 1
ATOM 698 N N . THR A 1 87 ? 8.512 9.900 2.359 1.00 96.69 87 THR A N 1
ATOM 699 C CA . THR A 1 87 ? 7.577 10.293 3.419 1.00 96.69 87 THR A CA 1
ATOM 700 C C . THR A 1 87 ? 7.288 9.161 4.396 1.00 96.69 87 THR A C 1
ATOM 702 O O . THR A 1 87 ? 7.394 9.379 5.597 1.00 96.69 87 THR A O 1
ATOM 705 N N . LEU A 1 88 ? 7.001 7.949 3.908 1.00 96.25 88 LEU A N 1
ATOM 706 C CA . LEU A 1 88 ? 6.702 6.790 4.766 1.00 96.25 88 LEU A CA 1
ATOM 707 C C . LEU A 1 88 ? 7.940 5.963 5.123 1.00 96.25 88 LEU A C 1
ATOM 709 O O . LEU A 1 88 ? 7.841 5.032 5.912 1.00 96.25 88 LEU A O 1
ATOM 713 N N . LYS A 1 89 ? 9.105 6.287 4.546 1.00 97.12 89 LYS A N 1
ATOM 714 C CA . LYS A 1 89 ? 10.376 5.581 4.786 1.00 97.12 89 LYS A CA 1
ATOM 715 C C . LYS A 1 89 ? 10.316 4.083 4.475 1.00 97.12 89 LYS A C 1
ATOM 717 O O . LYS A 1 89 ? 11.091 3.312 5.034 1.00 97.12 89 LYS A O 1
ATOM 722 N N . LEU A 1 90 ? 9.438 3.675 3.554 1.00 97.75 90 LEU A N 1
ATOM 723 C CA . LEU A 1 90 ? 9.390 2.288 3.102 1.00 97.75 90 LEU A CA 1
ATOM 724 C C . LEU A 1 90 ? 10.730 1.906 2.460 1.00 97.75 90 LEU A C 1
ATOM 726 O O . LEU A 1 90 ? 11.218 2.603 1.570 1.00 97.75 90 LEU A O 1
ATOM 730 N N . SER A 1 91 ? 11.323 0.802 2.902 1.00 96.44 91 SER A N 1
ATOM 731 C CA . SER A 1 91 ? 12.594 0.287 2.378 1.00 96.44 91 SER A CA 1
ATOM 732 C C . SE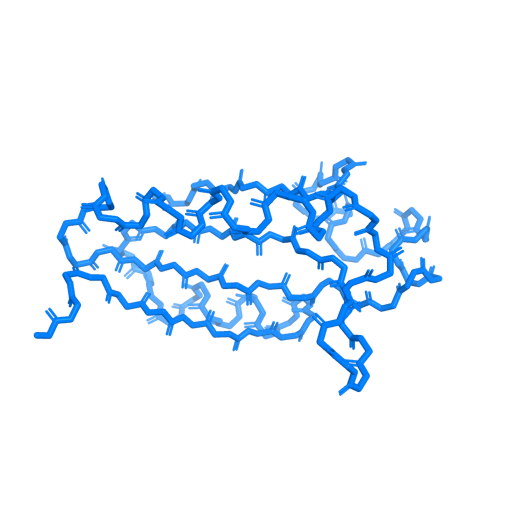R A 1 91 ? 12.403 -0.814 1.331 1.00 96.44 91 SER A C 1
ATOM 734 O O . SER A 1 91 ? 13.291 -1.032 0.507 1.00 96.44 91 SER A O 1
ATOM 736 N N . GLY A 1 92 ? 11.239 -1.470 1.317 1.00 97.50 92 GLY A N 1
ATOM 737 C CA . GLY A 1 92 ? 10.924 -2.597 0.445 1.00 97.50 92 GLY A CA 1
ATOM 738 C C . GLY A 1 92 ? 9.425 -2.731 0.182 1.00 97.50 92 GLY A C 1
ATOM 739 O O . GLY A 1 92 ? 8.611 -2.069 0.818 1.00 97.50 92 GLY A O 1
ATOM 740 N N . VAL A 1 93 ? 9.089 -3.579 -0.786 1.00 98.38 93 VAL A N 1
ATOM 741 C CA . VAL A 1 93 ? 7.761 -4.184 -0.939 1.00 98.38 93 VAL A CA 1
ATOM 742 C C . VAL A 1 93 ? 7.964 -5.704 -1.041 1.00 98.38 93 VAL A C 1
ATOM 744 O O . VAL A 1 93 ? 8.982 -6.109 -1.609 1.00 98.38 93 VAL A O 1
ATOM 747 N N . PRO A 1 94 ? 7.046 -6.532 -0.516 1.00 98.50 94 PRO A N 1
ATOM 748 C CA . PRO A 1 94 ? 5.829 -6.136 0.192 1.00 98.50 94 PRO A CA 1
ATOM 749 C C . PRO A 1 94 ? 6.119 -5.515 1.570 1.00 98.50 94 PRO A C 1
ATOM 751 O O . PRO A 1 94 ? 7.179 -5.724 2.156 1.00 98.50 94 PRO A O 1
ATOM 754 N N . THR A 1 95 ? 5.202 -4.703 2.095 1.00 98.56 95 THR A N 1
ATOM 755 C CA . THR A 1 95 ? 5.273 -4.183 3.475 1.00 98.56 95 THR A CA 1
ATOM 756 C C . THR A 1 95 ? 3.872 -4.020 4.043 1.00 98.56 95 THR A C 1
ATOM 758 O O . THR A 1 95 ? 2.998 -3.492 3.361 1.00 98.56 95 THR A O 1
ATOM 761 N N . VAL A 1 96 ? 3.667 -4.430 5.296 1.00 97.81 96 VAL A N 1
ATOM 762 C CA . VAL A 1 96 ? 2.461 -4.110 6.072 1.00 97.81 96 VAL A CA 1
ATOM 763 C C . VAL A 1 96 ? 2.813 -3.032 7.092 1.00 97.81 96 VAL A C 1
ATOM 765 O O . VAL A 1 96 ? 3.778 -3.191 7.837 1.00 97.81 96 VAL A O 1
ATOM 768 N N . LEU A 1 97 ? 2.037 -1.951 7.139 1.00 96.75 97 LEU A N 1
ATOM 769 C CA . LEU A 1 97 ? 2.097 -0.946 8.200 1.00 96.75 97 LEU A CA 1
ATOM 770 C C . LEU A 1 97 ? 0.758 -0.871 8.930 1.00 96.75 97 LEU A C 1
ATOM 772 O O . LEU A 1 97 ? -0.292 -0.861 8.291 1.00 96.75 97 LEU A O 1
ATOM 776 N N . SER A 1 98 ? 0.802 -0.753 10.253 1.00 94.06 98 SER A N 1
ATOM 777 C CA . SER A 1 98 ? -0.351 -0.385 11.074 1.00 94.06 98 SER A CA 1
ATOM 778 C C . SER A 1 98 ? -0.330 1.118 11.362 1.00 94.06 98 SER A C 1
ATOM 780 O O . SER A 1 98 ? 0.689 1.644 11.813 1.00 94.06 98 SER A O 1
ATOM 782 N N . PHE A 1 99 ? -1.452 1.792 11.139 1.00 87.38 99 PHE A N 1
ATOM 783 C CA . PHE A 1 99 ? -1.709 3.169 11.544 1.00 87.38 99 PHE A CA 1
ATOM 784 C C . PHE A 1 99 ? -2.826 3.159 12.587 1.00 87.38 99 PHE A C 1
ATOM 786 O O . PHE A 1 99 ? -3.873 2.547 12.368 1.00 87.38 99 PHE A O 1
ATOM 793 N N . SER A 1 100 ? -2.583 3.849 13.694 1.00 72.81 100 SER A N 1
ATOM 794 C CA . SER A 1 100 ? -3.497 4.043 14.823 1.00 72.81 100 SER A CA 1
ATOM 795 C C . SER A 1 100 ? -3.557 5.522 15.173 1.00 72.81 100 SER A C 1
ATOM 797 O O . SER A 1 100 ? -2.452 6.120 15.204 1.00 72.81 100 SER A O 1
#

Mean predicted aligned error: 2.53 Å

pLDDT: mean 96.4, std 5.56, range [55.91, 98.81]

Foldseek 3Di:
DQLEAEAEEEADVRVVVVCVVLPPAKEKEWEFADADPVRDHPDPVRRVCVVVVVVC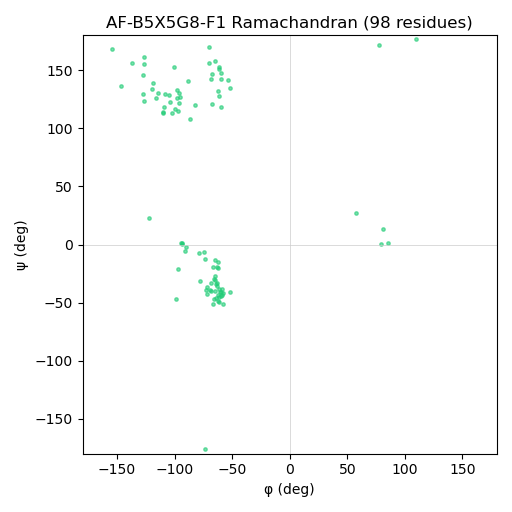SNVDHGHHYYYYYHHYHPVLVPPCPGPCCVPVVDPDPGDIDIDD

Secondary structure (DSSP, 8-state):
--SSEEEEEEHHHHHHHHHHTTTTS-EEEEEEPPB-TTS-BSSHHHHHHHHHHHHTGGGSPTT-EEEEEE---HHHHH-TTSHIIIII---SSSEEEEE-